Protein AF-A0A9Q3UYB4-F1 (afdb_monomer_lite)

Sequence (159 aa):
MNNAILTSLKKWYIDCKIFKINLKQNIMPLLTTTTLAVLYPFLIELAKKGADKIVETSSEKFTSGSISWLKSLFFKDEEPKKALKELINEPENVEKQTAIKTLVENSIEDNPEYENYLNELLDKLPKIENNISNSKNVITGNVNTGGGNFINGDGNQMS

Foldseek 3Di:
DDPVVVVVVVVVVVVVVVVVVVVLVPPDPQCDPLLLVLVLVVLLVCQVVFLVVVCVVQPDRQDPVLSVLSCVQAHDPSHGDPLSVVCNVPVPDPVSSVVSSVSLSVVCVVPVVVVVSSVSCSVSRPDPPVPPDPDPWDDPDDDDPVPDWDATPPRDTDD

pLDDT: mean 73.81, std 14.28, range [39.94, 92.56]

Organism: NCBI:txid2893752

Radius of gyration: 23.2 Å; chains: 1; bounding box: 47×49×78 Å

Secondary structure (DSSP, 8-state):
--HHHHHHHHHHHHHHHHHHHHHHHHHS----HHHHHHHHHHHHHHHHH-HHHHHHH-SS---HHHHHHHHHHHEETTEEPHHHHHHHH-TT-HHHHHHHHHHHHHHHHH-THHHHHHHHHHHHS--------S-S----S----TTSPPEETTTEE--

Structure (mmCIF, N/CA/C/O backbone):
data_AF-A0A9Q3UYB4-F1
#
_entry.id   AF-A0A9Q3UYB4-F1
#
loop_
_atom_site.group_PDB
_atom_site.id
_atom_site.type_symbol
_atom_site.label_atom_id
_atom_site.label_alt_id
_atom_site.label_comp_id
_atom_site.label_asym_id
_atom_site.label_entity_id
_atom_site.label_seq_id
_atom_site.pdbx_PDB_ins_code
_atom_site.Cartn_x
_atom_site.Cartn_y
_atom_site.Cartn_z
_atom_site.occupancy
_atom_site.B_iso_or_equiv
_atom_site.auth_seq_id
_atom_site.auth_comp_id
_atom_site.auth_asym_id
_atom_site.auth_atom_id
_atom_site.pdbx_PDB_model_num
ATOM 1 N N . MET A 1 1 ? -4.354 13.103 44.137 1.00 56.44 1 MET A N 1
ATOM 2 C CA . MET A 1 1 ? -4.834 12.131 43.124 1.00 56.44 1 MET A CA 1
ATOM 3 C C . MET A 1 1 ? -4.211 10.777 43.426 1.00 56.44 1 MET A C 1
ATOM 5 O O . MET A 1 1 ? -2.999 10.705 43.565 1.00 56.44 1 MET A O 1
ATOM 9 N N . ASN A 1 2 ? -5.031 9.741 43.621 1.00 65.19 2 ASN A N 1
ATOM 10 C CA . ASN A 1 2 ? -4.592 8.427 44.103 1.00 65.19 2 ASN A CA 1
ATOM 11 C C . ASN A 1 2 ? -3.789 7.661 43.039 1.00 65.19 2 ASN A C 1
ATOM 13 O O . ASN A 1 2 ? -4.317 7.360 41.969 1.00 65.19 2 ASN A O 1
ATOM 17 N N . ASN A 1 3 ? -2.549 7.284 43.368 1.00 77.62 3 ASN A N 1
ATOM 18 C CA . ASN A 1 3 ? -1.655 6.490 42.511 1.00 77.62 3 ASN A CA 1
ATOM 19 C C . ASN A 1 3 ? -2.317 5.196 41.996 1.00 77.62 3 ASN A C 1
ATOM 21 O O . ASN A 1 3 ? -2.092 4.793 40.860 1.00 77.62 3 ASN A O 1
ATOM 25 N N . ALA A 1 4 ? -3.204 4.588 42.791 1.00 79.25 4 ALA A N 1
ATOM 26 C CA . ALA A 1 4 ? -3.941 3.378 42.424 1.00 79.25 4 ALA A CA 1
ATOM 27 C C . ALA A 1 4 ? -4.860 3.552 41.195 1.00 79.25 4 ALA A C 1
ATOM 29 O O . ALA A 1 4 ? -4.980 2.639 40.375 1.00 79.25 4 ALA A O 1
ATOM 30 N N . ILE A 1 5 ? -5.473 4.730 41.029 1.00 78.25 5 ILE A N 1
ATOM 31 C CA . ILE A 1 5 ? -6.355 5.025 39.888 1.00 78.25 5 ILE A CA 1
ATOM 32 C C . ILE A 1 5 ? -5.521 5.161 38.609 1.00 78.25 5 ILE A C 1
ATOM 34 O O . ILE A 1 5 ? -5.880 4.613 37.568 1.00 78.25 5 ILE A O 1
ATOM 38 N N . LEU A 1 6 ? -4.365 5.826 38.698 1.00 77.88 6 LEU A N 1
ATOM 39 C CA . LEU A 1 6 ? -3.466 6.023 37.561 1.00 77.88 6 LEU A CA 1
ATOM 40 C C . LEU A 1 6 ? -2.889 4.690 37.053 1.00 77.88 6 LEU A C 1
ATOM 42 O O . LEU A 1 6 ? -2.812 4.466 35.846 1.00 77.88 6 LEU A O 1
ATOM 46 N N . THR A 1 7 ? -2.521 3.789 37.966 1.00 82.44 7 THR A N 1
ATOM 47 C CA . THR A 1 7 ? -2.019 2.450 37.623 1.00 82.44 7 THR A CA 1
ATOM 48 C C . THR A 1 7 ? -3.099 1.594 36.962 1.00 82.44 7 THR A C 1
ATOM 50 O O . THR A 1 7 ? -2.827 0.921 35.968 1.00 82.44 7 THR A O 1
ATOM 53 N N . SER A 1 8 ? -4.337 1.672 37.457 1.00 82.94 8 SER A N 1
ATOM 54 C CA . SER A 1 8 ? -5.474 0.926 36.904 1.00 82.94 8 SER A CA 1
ATOM 55 C C . SER A 1 8 ? -5.836 1.394 35.489 1.00 82.94 8 SER A C 1
ATOM 57 O O . SER A 1 8 ? -6.048 0.568 34.606 1.00 82.94 8 SER A O 1
ATOM 59 N N . LEU A 1 9 ? -5.813 2.708 35.235 1.00 81.69 9 LEU A N 1
ATOM 60 C CA . LEU A 1 9 ? -6.047 3.276 33.901 1.00 81.69 9 LEU A CA 1
ATOM 61 C C . LEU A 1 9 ? -4.953 2.890 32.896 1.00 81.69 9 LEU A C 1
ATOM 63 O O . LEU A 1 9 ? -5.259 2.551 31.755 1.00 81.69 9 LEU A O 1
ATOM 67 N N . LYS A 1 10 ? -3.679 2.897 33.315 1.00 83.44 10 LYS A N 1
ATOM 68 C CA . LYS A 1 10 ? -2.567 2.445 32.462 1.00 83.44 10 LYS A CA 1
ATOM 69 C C . LYS A 1 10 ? -2.701 0.971 32.093 1.00 83.44 10 LYS A C 1
ATOM 71 O O . LYS A 1 10 ? -2.471 0.618 30.940 1.00 83.44 10 LYS A O 1
ATOM 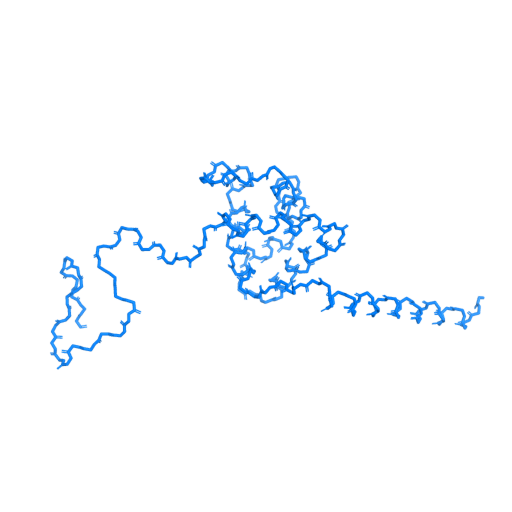76 N N . LYS A 1 11 ? -3.093 0.127 33.052 1.00 86.44 11 LYS A N 1
ATOM 77 C CA . LYS A 1 11 ? -3.324 -1.298 32.807 1.00 86.44 11 LYS A CA 1
ATOM 78 C C . LYS A 1 11 ? -4.485 -1.522 31.840 1.00 86.44 11 LYS A C 1
ATOM 80 O O . LYS A 1 11 ? -4.293 -2.189 30.833 1.00 86.44 11 LYS A O 1
ATOM 85 N N . TRP A 1 12 ? -5.622 -0.867 32.069 1.00 86.00 12 TRP A N 1
ATOM 86 C CA . TRP A 1 12 ? -6.773 -0.938 31.168 1.00 86.00 12 TRP A CA 1
ATOM 87 C C . TRP A 1 12 ? -6.427 -0.504 29.735 1.00 86.00 12 TRP A C 1
ATOM 89 O O . TRP A 1 12 ? -6.775 -1.190 28.779 1.00 86.00 12 TRP A O 1
ATOM 99 N N . TYR A 1 13 ? -5.664 0.581 29.571 1.00 80.06 13 TYR A N 1
ATOM 100 C CA . TYR A 1 13 ? -5.204 1.033 28.255 1.00 80.06 13 TYR A CA 1
ATOM 101 C C . TYR A 1 13 ? -4.321 -0.005 27.543 1.00 80.06 13 TYR A C 1
ATOM 103 O O . TYR A 1 13 ? -4.481 -0.238 26.344 1.00 80.06 13 TYR A O 1
ATOM 111 N N . ILE A 1 14 ? -3.400 -0.644 28.272 1.00 81.69 14 ILE A N 1
ATOM 112 C CA . ILE A 1 14 ? -2.537 -1.700 27.726 1.00 81.69 14 ILE A CA 1
ATOM 113 C C . ILE A 1 14 ? -3.370 -2.929 27.347 1.00 81.69 14 ILE A C 1
ATOM 115 O O . ILE A 1 14 ? -3.217 -3.433 26.237 1.00 81.69 14 ILE A O 1
ATOM 119 N N . ASP A 1 15 ? -4.284 -3.361 28.213 1.00 79.62 15 ASP A N 1
ATOM 120 C CA . ASP A 1 15 ? -5.134 -4.531 27.983 1.00 79.62 15 ASP A CA 1
ATOM 121 C C . ASP A 1 15 ? -6.059 -4.314 26.772 1.00 79.62 15 ASP A C 1
ATOM 123 O O . ASP A 1 15 ? -6.164 -5.186 25.910 1.00 79.62 15 ASP A O 1
ATOM 127 N N . CYS A 1 16 ? -6.639 -3.118 26.616 1.00 71.94 16 CYS A N 1
ATOM 128 C CA . CYS A 1 16 ? -7.395 -2.751 25.415 1.00 71.94 16 CYS A CA 1
ATOM 129 C C . CYS A 1 16 ? -6.528 -2.760 24.149 1.00 71.94 16 CYS A C 1
ATOM 131 O O . CYS A 1 16 ? -6.992 -3.172 23.084 1.00 71.94 16 CYS A O 1
ATOM 133 N N . LYS A 1 17 ? -5.266 -2.323 24.242 1.00 72.88 17 LYS A N 1
ATOM 134 C CA . LYS A 1 17 ? -4.333 -2.332 23.108 1.00 72.88 17 LYS A CA 1
ATOM 135 C C . LYS A 1 17 ? -3.956 -3.762 22.709 1.00 72.88 17 LYS A C 1
ATOM 137 O O . LYS A 1 17 ? -3.944 -4.067 21.521 1.00 72.88 17 LYS A O 1
ATOM 142 N N . ILE A 1 18 ? -3.716 -4.642 23.683 1.00 69.69 18 ILE A N 1
ATOM 143 C CA . ILE A 1 18 ? -3.433 -6.070 23.465 1.00 69.69 18 ILE A CA 1
ATOM 144 C C . ILE A 1 18 ? -4.658 -6.785 22.889 1.00 69.69 18 ILE A C 1
ATOM 146 O O . ILE A 1 18 ? -4.526 -7.543 21.933 1.00 69.69 18 ILE A O 1
ATOM 150 N N . PHE A 1 19 ? -5.854 -6.510 23.412 1.00 68.94 19 PHE A N 1
ATOM 151 C CA . PHE A 1 19 ? -7.093 -7.087 22.897 1.00 68.94 19 PHE A CA 1
ATOM 152 C C . PHE A 1 19 ? -7.332 -6.694 21.435 1.00 68.94 19 PHE A C 1
ATOM 154 O O . PHE A 1 19 ? -7.605 -7.564 20.614 1.00 68.94 19 PHE A O 1
ATOM 161 N N . LYS A 1 20 ? -7.123 -5.417 21.077 1.00 59.69 20 LYS A N 1
ATOM 162 C CA . LYS A 1 20 ? -7.152 -4.976 19.673 1.00 59.69 20 LYS A CA 1
ATOM 163 C C . LYS A 1 20 ? -6.112 -5.702 18.814 1.00 59.69 20 LYS A C 1
ATOM 165 O O . LYS A 1 20 ? -6.447 -6.136 17.723 1.00 59.69 20 LYS A O 1
ATOM 170 N N . ILE A 1 21 ? -4.878 -5.881 19.293 1.00 59.44 21 ILE A N 1
ATOM 171 C CA . ILE A 1 21 ? -3.828 -6.617 18.560 1.00 59.44 21 ILE A CA 1
ATOM 172 C C . ILE A 1 21 ? -4.213 -8.084 18.320 1.00 59.44 21 ILE A C 1
ATOM 174 O O . ILE A 1 21 ? -4.050 -8.584 17.211 1.00 59.44 21 ILE A O 1
ATOM 178 N N . ASN A 1 22 ? -4.762 -8.767 19.323 1.00 56.00 22 ASN A N 1
ATOM 179 C CA . ASN A 1 22 ? -5.197 -10.158 19.180 1.00 56.00 22 ASN A CA 1
ATOM 180 C C . ASN A 1 22 ? -6.429 -10.295 18.274 1.00 56.00 22 ASN A C 1
ATOM 182 O O . ASN A 1 22 ? -6.562 -11.287 17.561 1.00 56.00 22 ASN A O 1
ATOM 186 N N . LEU A 1 23 ? -7.307 -9.288 18.261 1.00 56.09 23 LEU A N 1
ATOM 187 C CA . LEU A 1 23 ? -8.421 -9.213 17.319 1.00 56.09 23 LEU A CA 1
ATOM 188 C C . LEU A 1 23 ? -7.911 -9.011 15.876 1.00 56.09 23 LEU A C 1
ATOM 190 O O . LEU A 1 23 ? -8.363 -9.708 14.971 1.00 56.09 23 LEU A O 1
ATOM 194 N N . LYS A 1 24 ? -6.902 -8.143 15.675 1.00 53.06 24 LYS A N 1
ATOM 195 C CA . LYS A 1 24 ? -6.237 -7.907 14.375 1.00 53.06 24 LYS A CA 1
ATOM 196 C C . LYS A 1 24 ? -5.660 -9.188 13.756 1.00 53.06 24 LYS A C 1
ATOM 198 O O . LYS A 1 24 ? -5.702 -9.333 12.541 1.00 53.06 24 LYS A O 1
ATOM 203 N N . GLN A 1 25 ? -5.146 -10.119 14.565 1.00 51.03 25 GLN A N 1
ATOM 204 C CA . GLN A 1 25 ? -4.559 -11.377 14.073 1.00 51.03 25 GLN A CA 1
ATOM 205 C C . GLN A 1 25 ? -5.592 -12.432 13.640 1.00 51.03 25 GLN A C 1
ATOM 207 O O . GLN A 1 25 ? -5.218 -13.384 12.963 1.00 51.03 25 GLN A O 1
ATOM 212 N N . ASN A 1 26 ? -6.867 -12.286 14.021 1.00 47.16 26 ASN A N 1
ATOM 213 C CA . ASN A 1 26 ? -7.899 -13.311 13.812 1.00 47.16 26 ASN A CA 1
ATOM 214 C C . ASN A 1 26 ? -8.924 -12.985 12.712 1.00 47.16 26 ASN A C 1
ATOM 216 O O . ASN A 1 26 ? -9.686 -13.873 12.342 1.00 47.16 26 ASN A O 1
ATOM 220 N N . ILE A 1 27 ? -8.991 -11.742 12.217 1.00 49.06 27 ILE A N 1
ATOM 221 C CA . ILE A 1 27 ? -10.101 -11.296 11.347 1.00 49.06 27 ILE A CA 1
ATOM 222 C C . ILE A 1 27 ? -9.648 -10.919 9.928 1.00 49.06 27 ILE A C 1
ATOM 224 O O . ILE A 1 27 ? -10.435 -11.045 8.997 1.00 49.06 27 ILE A O 1
ATOM 228 N N . MET A 1 28 ? -8.389 -10.528 9.725 1.00 52.53 28 MET A N 1
ATOM 229 C CA . MET A 1 28 ? -7.872 -10.183 8.397 1.00 52.53 28 MET A CA 1
ATOM 230 C C . MET A 1 28 ? -6.903 -11.279 7.937 1.00 52.53 28 MET A C 1
ATOM 232 O O . MET A 1 28 ? -6.000 -11.621 8.711 1.00 52.53 28 MET A O 1
ATOM 236 N N . PRO A 1 29 ? -7.021 -11.838 6.716 1.00 56.00 29 PRO A N 1
ATOM 237 C CA . PRO A 1 29 ? -5.895 -12.553 6.139 1.00 56.00 29 PRO A CA 1
ATOM 238 C C . PRO A 1 29 ? -4.756 -11.538 6.065 1.00 56.00 29 PRO A C 1
ATOM 240 O O . PRO A 1 29 ? -4.840 -10.551 5.337 1.00 56.00 29 PRO A O 1
ATOM 243 N N . LEU A 1 30 ? -3.745 -11.727 6.916 1.00 57.69 30 LEU A N 1
ATOM 244 C CA . LEU A 1 30 ? -2.599 -10.833 7.021 1.00 57.69 30 LEU A CA 1
ATOM 245 C C . LEU A 1 30 ? -2.115 -10.532 5.605 1.00 57.69 30 LEU A C 1
ATOM 247 O O . LEU A 1 30 ? -1.895 -11.482 4.847 1.00 57.69 30 LEU A O 1
ATOM 251 N N . LEU A 1 31 ? -1.972 -9.251 5.247 1.00 65.81 31 LEU A N 1
ATOM 252 C CA . LEU A 1 31 ? -1.475 -8.878 3.927 1.00 65.81 31 LEU A CA 1
ATOM 253 C C . LEU A 1 31 ? -0.210 -9.677 3.648 1.00 65.81 31 LEU A C 1
ATOM 255 O O . LEU A 1 31 ? 0.807 -9.512 4.332 1.00 65.81 31 LEU A O 1
ATOM 259 N N . THR A 1 32 ? -0.318 -10.609 2.704 1.00 65.62 32 THR A N 1
ATOM 260 C CA . THR A 1 32 ? 0.756 -11.562 2.469 1.00 65.62 32 THR A CA 1
ATOM 261 C C . THR A 1 32 ? 1.935 -10.820 1.862 1.00 65.62 32 THR A C 1
ATOM 263 O O . THR A 1 32 ? 1.781 -9.805 1.174 1.00 65.62 32 THR A O 1
ATOM 266 N N . THR A 1 33 ? 3.137 -11.335 2.089 1.00 61.00 33 THR A N 1
ATOM 267 C CA . THR A 1 33 ? 4.351 -10.799 1.465 1.00 61.00 33 THR A CA 1
ATOM 268 C C . THR A 1 33 ? 4.220 -10.735 -0.061 1.00 61.00 33 THR A C 1
ATOM 270 O O . THR A 1 33 ? 4.701 -9.786 -0.674 1.00 61.00 33 THR A O 1
ATOM 273 N N . THR A 1 34 ? 3.489 -11.677 -0.668 1.00 61.66 34 THR A N 1
ATOM 274 C CA . THR A 1 34 ? 3.196 -11.707 -2.107 1.00 61.66 34 THR A CA 1
ATOM 275 C C . THR A 1 34 ? 2.266 -10.583 -2.557 1.00 61.66 34 THR A C 1
ATOM 277 O O . THR A 1 34 ? 2.500 -9.988 -3.604 1.00 61.66 34 THR A O 1
ATOM 280 N N . THR A 1 35 ? 1.257 -10.226 -1.758 1.00 71.94 35 THR A N 1
ATOM 281 C CA . THR A 1 35 ? 0.355 -9.103 -2.057 1.00 71.94 35 THR A CA 1
ATOM 282 C C . THR A 1 35 ? 1.100 -7.768 -2.072 1.00 71.94 35 THR A C 1
ATOM 284 O O . THR A 1 35 ? 0.913 -6.929 -2.952 1.00 71.94 35 THR A O 1
ATOM 287 N N . LEU A 1 36 ? 1.992 -7.584 -1.101 1.00 72.50 36 LEU A N 1
ATOM 288 C CA . LEU A 1 36 ? 2.779 -6.365 -0.955 1.00 72.50 36 LEU A CA 1
ATOM 289 C C . LEU A 1 36 ? 3.827 -6.211 -2.065 1.00 72.50 36 LEU A C 1
ATOM 291 O O . LEU A 1 36 ? 4.058 -5.098 -2.534 1.00 72.50 36 LEU A O 1
ATOM 295 N N . ALA A 1 37 ? 4.399 -7.320 -2.541 1.00 71.44 37 ALA A N 1
ATOM 296 C CA . ALA A 1 37 ? 5.366 -7.324 -3.637 1.00 71.44 37 ALA A CA 1
ATOM 297 C C . ALA A 1 37 ? 4.787 -6.806 -4.968 1.00 71.44 37 ALA A C 1
ATOM 299 O O . ALA A 1 37 ? 5.520 -6.211 -5.753 1.00 71.44 37 ALA A O 1
ATOM 300 N N . VAL A 1 38 ? 3.483 -6.986 -5.208 1.00 77.12 38 VAL A N 1
ATOM 301 C CA . VAL A 1 38 ? 2.785 -6.434 -6.387 1.00 77.12 38 VAL A CA 1
ATOM 302 C C . VAL A 1 38 ? 2.414 -4.964 -6.172 1.00 77.12 38 VAL A C 1
ATOM 304 O O . VAL A 1 38 ? 2.485 -4.153 -7.094 1.00 77.12 38 VAL A O 1
ATOM 307 N N . LEU A 1 39 ? 2.062 -4.596 -4.938 1.00 82.19 39 LEU A N 1
ATOM 308 C CA . LEU A 1 39 ? 1.627 -3.244 -4.599 1.00 82.19 39 LEU A CA 1
ATOM 309 C C . LEU A 1 39 ? 2.779 -2.222 -4.594 1.00 82.19 39 LEU A C 1
ATOM 311 O O . LEU A 1 39 ? 2.592 -1.092 -5.044 1.00 82.19 39 LEU A O 1
ATOM 315 N N . TYR A 1 40 ? 3.970 -2.575 -4.094 1.00 83.88 40 TYR A N 1
ATOM 316 C CA . TYR A 1 40 ? 5.068 -1.605 -3.958 1.00 83.88 40 TYR A CA 1
ATOM 317 C C . TYR A 1 40 ? 5.556 -1.004 -5.282 1.00 83.88 40 TYR A C 1
ATOM 319 O O . TYR A 1 40 ? 5.669 0.224 -5.338 1.00 83.88 40 TYR A O 1
ATOM 327 N N . PRO A 1 41 ? 5.810 -1.786 -6.352 1.00 81.75 41 PRO A N 1
ATOM 328 C CA . PRO A 1 41 ? 6.205 -1.229 -7.644 1.00 81.75 41 PRO A CA 1
ATOM 329 C C . PRO A 1 41 ? 5.188 -0.210 -8.160 1.00 81.75 41 PRO A C 1
ATOM 331 O O . PRO A 1 41 ? 5.575 0.871 -8.598 1.00 81.75 41 PRO A O 1
ATOM 334 N N . PHE A 1 42 ? 3.896 -0.505 -8.007 1.00 82.69 42 PHE A N 1
ATOM 335 C CA . PHE A 1 42 ? 2.820 0.400 -8.391 1.00 82.69 42 PHE A CA 1
ATOM 336 C C . PHE A 1 42 ? 2.809 1.694 -7.572 1.00 82.69 42 PHE A C 1
ATOM 338 O O . PHE A 1 42 ? 2.730 2.778 -8.144 1.00 82.69 42 PHE A O 1
ATOM 345 N N . LEU A 1 43 ? 2.943 1.610 -6.244 1.00 85.00 43 LEU A N 1
ATOM 346 C CA . LEU A 1 43 ? 3.019 2.794 -5.380 1.00 85.00 43 LEU A CA 1
ATOM 347 C C . LEU A 1 43 ? 4.223 3.683 -5.726 1.00 85.00 43 LEU A C 1
ATOM 349 O O . LEU A 1 43 ? 4.110 4.911 -5.742 1.00 85.00 43 LEU A O 1
ATOM 353 N N . ILE A 1 44 ? 5.369 3.072 -6.028 1.00 83.19 44 ILE A N 1
ATOM 354 C CA . ILE A 1 44 ? 6.581 3.782 -6.448 1.00 83.19 44 ILE A CA 1
ATOM 355 C C . ILE A 1 44 ? 6.360 4.460 -7.800 1.00 83.19 44 ILE A C 1
ATOM 357 O O . ILE A 1 44 ? 6.739 5.618 -7.979 1.00 83.19 44 ILE A O 1
ATOM 361 N N . GLU A 1 45 ? 5.751 3.760 -8.755 1.00 80.25 45 GLU A N 1
ATOM 362 C CA . GLU A 1 45 ? 5.447 4.319 -10.067 1.00 80.25 45 GLU A CA 1
ATOM 363 C C . GLU A 1 45 ? 4.478 5.498 -9.941 1.00 80.25 45 GLU A C 1
ATOM 365 O O . GLU A 1 45 ? 4.741 6.565 -10.500 1.00 80.25 45 GLU A O 1
ATOM 370 N N . LEU A 1 46 ? 3.416 5.344 -9.143 1.00 79.62 46 LEU A N 1
ATOM 371 C CA . LEU A 1 46 ? 2.420 6.383 -8.870 1.00 79.62 46 LEU A CA 1
ATOM 372 C C . LEU A 1 46 ? 3.064 7.647 -8.322 1.00 79.62 46 LEU A C 1
ATOM 374 O O . LEU A 1 46 ? 2.748 8.751 -8.760 1.00 79.62 46 LEU A O 1
ATOM 378 N N . ALA A 1 47 ? 3.994 7.489 -7.386 1.00 80.69 47 ALA A N 1
ATOM 379 C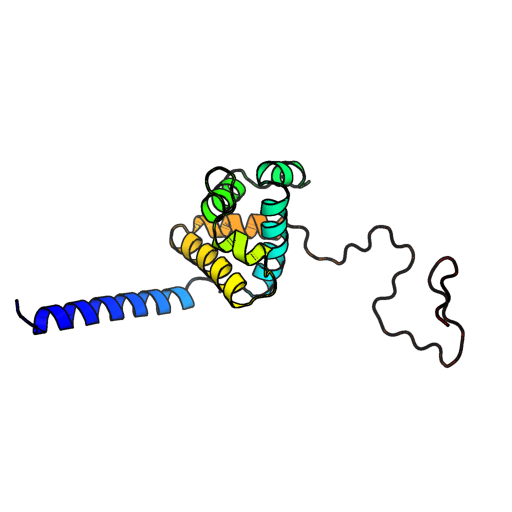 CA . ALA A 1 47 ? 4.711 8.614 -6.816 1.00 80.69 47 ALA A CA 1
ATOM 380 C C . ALA A 1 47 ? 5.639 9.303 -7.823 1.00 80.69 47 ALA A C 1
ATOM 382 O O . ALA A 1 47 ? 5.767 10.524 -7.800 1.00 80.69 47 ALA A O 1
ATOM 383 N N . LYS A 1 48 ? 6.288 8.532 -8.705 1.00 78.44 48 LYS A N 1
ATOM 384 C CA . LYS A 1 48 ? 7.222 9.054 -9.715 1.00 78.44 48 LYS A CA 1
ATOM 385 C C . LYS A 1 48 ? 6.510 9.755 -10.871 1.00 78.44 48 LYS A C 1
ATOM 387 O O . LYS A 1 48 ? 6.993 10.775 -11.352 1.00 78.44 48 LYS A O 1
ATOM 392 N N . LYS A 1 49 ? 5.396 9.196 -11.350 1.00 73.38 49 LYS A N 1
ATOM 393 C CA . LYS A 1 49 ? 4.648 9.720 -12.506 1.00 73.38 49 LYS A CA 1
ATOM 394 C C . LYS A 1 49 ? 3.576 10.740 -12.115 1.00 73.38 49 LYS A C 1
ATOM 396 O O . LYS A 1 49 ? 3.120 11.483 -12.982 1.00 73.38 49 LYS A O 1
ATOM 401 N N . GLY A 1 50 ? 3.209 10.796 -10.837 1.00 66.81 50 GLY A N 1
ATOM 402 C CA . GLY A 1 50 ? 2.051 11.536 -10.351 1.00 66.81 50 GLY A CA 1
ATOM 403 C C . GLY A 1 50 ? 0.789 10.681 -10.449 1.00 66.81 50 GLY A C 1
ATOM 404 O O . GLY A 1 50 ? 0.574 9.968 -11.434 1.00 66.81 50 GLY A O 1
ATOM 405 N N . ALA A 1 51 ? -0.046 10.754 -9.412 1.00 62.06 51 ALA A N 1
ATOM 406 C CA . ALA A 1 51 ? -1.203 9.879 -9.259 1.00 62.06 51 ALA A CA 1
ATOM 407 C C . ALA A 1 51 ? -2.217 10.006 -10.413 1.00 62.06 51 ALA A C 1
ATOM 409 O O . ALA A 1 51 ? -2.877 9.026 -10.739 1.00 62.06 51 ALA A O 1
ATOM 410 N N . ASP A 1 52 ? -2.313 11.167 -11.064 1.00 61.34 52 ASP A N 1
ATOM 411 C CA . ASP A 1 52 ? -3.255 11.384 -12.171 1.00 61.34 52 ASP A CA 1
ATOM 412 C C . ASP A 1 52 ? -2.814 10.711 -13.476 1.00 61.34 52 ASP A C 1
ATOM 414 O O . ASP A 1 52 ? -3.636 10.134 -14.182 1.00 61.34 52 ASP A O 1
ATOM 418 N N . LYS A 1 53 ? -1.506 10.668 -13.762 1.00 61.66 53 LYS A N 1
ATOM 419 C CA . LYS A 1 53 ? -0.998 10.086 -15.015 1.00 61.66 53 LYS A CA 1
ATOM 420 C C . LYS A 1 53 ? -1.111 8.566 -15.056 1.00 61.66 53 LYS A C 1
ATOM 422 O O . LYS A 1 53 ? -1.380 7.999 -16.108 1.00 61.66 53 LYS A O 1
ATOM 427 N N . ILE A 1 54 ? -0.905 7.875 -13.936 1.00 58.69 54 ILE A N 1
ATOM 428 C CA . ILE A 1 54 ? -0.972 6.401 -13.917 1.00 58.69 54 ILE A CA 1
ATOM 429 C C . ILE A 1 54 ? -2.406 5.900 -14.060 1.00 58.69 54 ILE A C 1
ATOM 431 O O . ILE A 1 54 ? -2.627 4.909 -14.749 1.00 58.69 54 ILE A O 1
ATOM 435 N N . VAL A 1 55 ? -3.371 6.612 -13.477 1.00 60.22 55 VAL A N 1
ATOM 436 C CA . VAL A 1 55 ? -4.802 6.300 -13.615 1.00 60.22 55 VAL A CA 1
ATOM 437 C C . VAL A 1 55 ? -5.253 6.416 -15.072 1.00 60.22 55 VAL A C 1
ATOM 439 O O . VAL A 1 55 ? -6.096 5.644 -15.520 1.00 60.22 55 VAL A O 1
ATOM 442 N N . GLU A 1 56 ? -4.665 7.344 -15.829 1.00 57.62 56 GLU A N 1
ATOM 443 C CA . GLU A 1 56 ? -4.915 7.489 -17.266 1.00 57.62 56 GLU A CA 1
ATOM 444 C C . GLU A 1 56 ? -4.199 6.432 -18.123 1.00 57.62 56 GLU A C 1
ATOM 446 O O . GLU A 1 56 ? -4.683 6.100 -19.204 1.00 57.62 56 GLU A O 1
ATOM 451 N N . THR A 1 57 ? -3.063 5.895 -17.660 1.00 53.16 57 THR A N 1
ATOM 452 C CA . THR A 1 57 ? -2.231 4.961 -18.445 1.00 53.16 57 THR A CA 1
ATOM 453 C C . THR A 1 57 ? -2.575 3.484 -18.202 1.00 53.16 57 THR A C 1
ATOM 455 O O . THR A 1 57 ? -2.220 2.634 -19.017 1.00 53.16 57 THR A O 1
ATOM 458 N N . SER A 1 58 ? -3.266 3.142 -17.110 1.00 57.03 58 SER A N 1
ATOM 459 C CA . SER A 1 58 ? -3.763 1.780 -16.880 1.00 57.03 58 SER A CA 1
ATOM 460 C C . SER A 1 58 ? -4.893 1.453 -17.864 1.00 57.03 58 SER A C 1
ATOM 462 O O . SER A 1 58 ? -5.950 2.083 -17.829 1.00 57.03 58 SER A O 1
ATOM 464 N N . SER A 1 59 ? -4.684 0.458 -18.733 1.00 46.66 59 SER A N 1
ATOM 465 C CA . SER A 1 59 ? -5.671 -0.014 -19.720 1.00 46.66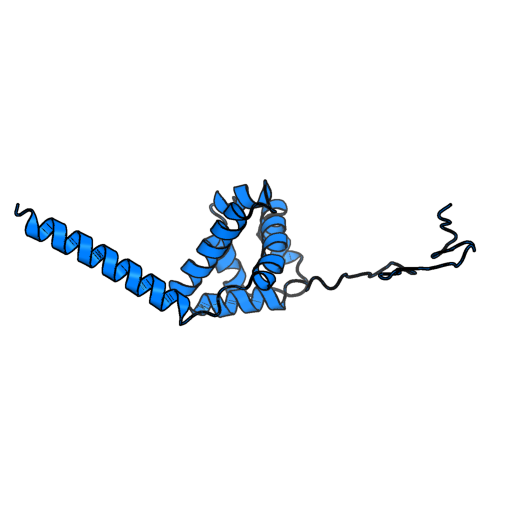 59 SER A CA 1
ATOM 466 C C . SER A 1 59 ? -6.977 -0.505 -19.082 1.00 46.66 59 SER A C 1
ATOM 468 O O . SER A 1 59 ? -8.031 -0.450 -19.716 1.00 46.66 59 SER A O 1
ATOM 470 N N . GLU A 1 60 ? -6.928 -0.914 -17.813 1.00 59.88 60 GLU A N 1
ATOM 471 C CA . GLU A 1 60 ? -8.083 -1.224 -16.977 1.00 59.88 60 GLU A CA 1
ATOM 472 C C . GLU A 1 60 ? -8.299 -0.093 -15.971 1.00 59.88 60 GLU A C 1
ATOM 474 O O . GLU A 1 60 ? -7.523 0.100 -15.037 1.00 59.88 60 GLU A O 1
ATOM 479 N N . LYS A 1 61 ? -9.361 0.693 -16.169 1.00 67.56 61 LYS A N 1
ATOM 480 C CA . LYS A 1 61 ? -9.688 1.812 -15.281 1.00 67.56 61 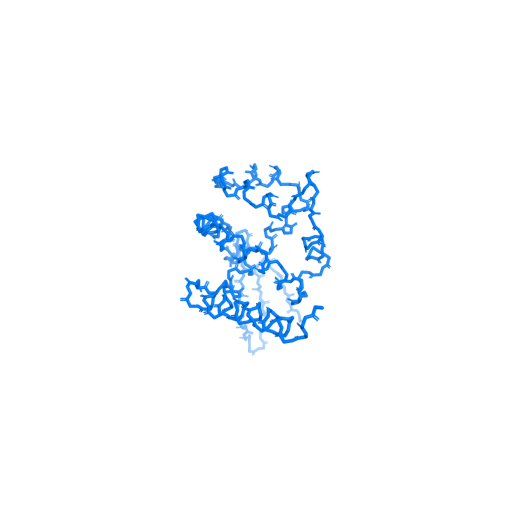LYS A CA 1
ATOM 481 C C . LYS A 1 61 ? -9.974 1.280 -13.874 1.00 67.56 61 LYS A C 1
ATOM 483 O O . LYS A 1 61 ? -10.961 0.569 -13.662 1.00 67.56 61 LYS A O 1
ATOM 488 N N . PHE A 1 62 ? -9.123 1.623 -12.913 1.00 78.00 62 PHE A N 1
ATOM 489 C CA . PHE A 1 62 ? -9.429 1.475 -11.491 1.00 78.00 62 PHE A CA 1
ATOM 490 C C . PHE A 1 62 ? -10.688 2.279 -11.141 1.00 78.00 62 PHE A C 1
ATOM 492 O O . PHE A 1 62 ? -10.963 3.317 -11.752 1.00 78.00 62 PHE A O 1
ATOM 499 N N . THR A 1 63 ? -11.467 1.822 -10.163 1.00 82.69 63 THR A N 1
ATOM 500 C CA . THR A 1 63 ? -12.607 2.597 -9.678 1.00 82.69 63 THR A CA 1
ATOM 501 C C . THR A 1 63 ? -12.123 3.894 -9.039 1.00 82.69 63 THR A C 1
ATOM 503 O O . THR A 1 63 ? -11.039 3.982 -8.452 1.00 82.69 63 THR A O 1
ATOM 506 N N . SER A 1 64 ? -12.963 4.926 -9.114 1.00 81.44 64 SER A N 1
ATOM 507 C CA . SER A 1 64 ? -12.701 6.194 -8.436 1.00 81.44 64 SER A CA 1
ATOM 508 C C . SER A 1 64 ? -12.523 6.005 -6.926 1.00 81.44 64 SER A C 1
ATOM 510 O O . SER A 1 64 ? -11.742 6.740 -6.325 1.00 81.44 64 SER A O 1
ATOM 512 N N . GLY A 1 65 ? -13.196 5.013 -6.326 1.00 85.75 65 GLY A N 1
ATOM 513 C CA . GLY A 1 65 ? -13.062 4.648 -4.912 1.00 85.75 65 GLY A CA 1
ATOM 514 C C . GLY A 1 65 ? -11.652 4.169 -4.580 1.00 85.75 65 GLY A C 1
ATOM 515 O O . GLY A 1 65 ? -10.987 4.774 -3.739 1.00 85.75 65 GLY A O 1
ATOM 516 N N . SER A 1 66 ? -11.149 3.183 -5.325 1.00 87.44 66 SER A N 1
ATOM 517 C CA . SER A 1 66 ? -9.801 2.628 -5.154 1.00 87.44 66 SER A CA 1
ATOM 518 C C . SER A 1 66 ? -8.699 3.679 -5.298 1.00 87.44 66 SER A C 1
ATOM 520 O O . SER A 1 66 ? -7.793 3.761 -4.465 1.00 87.44 66 SER A O 1
ATOM 522 N N . ILE A 1 67 ? -8.809 4.558 -6.299 1.00 83.75 67 ILE A N 1
ATOM 523 C CA . ILE A 1 67 ? -7.851 5.654 -6.499 1.00 83.75 67 ILE A CA 1
ATOM 524 C C . ILE A 1 67 ? -7.944 6.706 -5.395 1.00 83.75 67 ILE A C 1
ATOM 526 O O . ILE A 1 67 ? -6.915 7.167 -4.900 1.00 83.75 67 ILE A O 1
ATOM 530 N N . SER A 1 68 ? -9.155 7.088 -4.991 1.00 87.31 68 SER A N 1
ATOM 531 C CA . SER A 1 68 ? -9.355 8.085 -3.933 1.00 87.31 68 SER A CA 1
ATOM 532 C C . SER A 1 68 ? -8.827 7.582 -2.596 1.00 87.31 68 SER A C 1
ATOM 534 O O . SER A 1 68 ? -8.132 8.317 -1.895 1.00 87.31 68 SER A O 1
ATOM 536 N N . TRP A 1 69 ? -9.086 6.316 -2.273 1.00 91.19 69 TRP A N 1
ATOM 537 C CA . TRP A 1 69 ? -8.551 5.663 -1.087 1.00 91.19 69 TRP A CA 1
ATOM 538 C C . TRP A 1 69 ? -7.019 5.662 -1.094 1.00 91.19 69 TRP A C 1
ATOM 540 O O . TRP A 1 69 ? -6.400 6.161 -0.151 1.00 91.19 69 TRP A O 1
ATOM 550 N N . LEU A 1 70 ? -6.391 5.222 -2.185 1.00 88.44 70 LEU A N 1
ATOM 551 C CA . LEU A 1 70 ? -4.934 5.171 -2.292 1.00 88.44 70 LEU A CA 1
ATOM 552 C C . LEU A 1 70 ? -4.287 6.567 -2.229 1.00 88.44 70 LEU A C 1
ATOM 554 O O . LEU A 1 70 ? -3.293 6.762 -1.521 1.00 88.44 70 LEU A O 1
ATOM 558 N N . LYS A 1 71 ? -4.885 7.565 -2.895 1.00 86.88 71 LYS A N 1
ATOM 559 C CA . LYS A 1 71 ? -4.488 8.976 -2.765 1.00 86.88 71 LYS A CA 1
ATOM 560 C C . LYS A 1 71 ? -4.604 9.446 -1.315 1.00 86.88 71 LYS A C 1
ATOM 562 O O . LYS A 1 71 ? -3.651 10.011 -0.789 1.00 86.88 71 LYS A O 1
ATOM 567 N N . SER A 1 72 ? -5.717 9.159 -0.639 1.00 89.81 72 SER A N 1
ATOM 568 C CA . SER A 1 72 ? -5.926 9.554 0.760 1.00 89.81 72 SER A CA 1
ATOM 569 C C . SER A 1 72 ? -4.899 8.933 1.711 1.00 89.81 72 SER A C 1
ATOM 571 O O . SER A 1 72 ? -4.477 9.573 2.677 1.00 89.81 72 SER A O 1
ATOM 573 N N . LEU A 1 73 ? -4.445 7.712 1.415 1.00 91.00 73 LEU A N 1
ATOM 574 C CA . LEU A 1 73 ? -3.453 6.983 2.193 1.00 91.00 73 LEU A CA 1
ATOM 575 C C . LEU A 1 73 ? -2.055 7.565 2.024 1.00 91.00 73 LEU A C 1
ATOM 577 O O . LEU A 1 73 ? -1.393 7.857 3.024 1.00 91.00 73 LEU A O 1
ATOM 581 N N . PHE A 1 74 ? -1.622 7.777 0.783 1.00 91.25 74 PHE A N 1
ATOM 582 C CA . PHE A 1 74 ? -0.210 8.001 0.476 1.00 91.25 74 PHE A CA 1
ATOM 583 C C . PHE A 1 74 ? 0.129 9.371 -0.092 1.00 91.25 74 PHE A C 1
ATOM 585 O O . PHE A 1 74 ? 1.313 9.675 -0.207 1.00 91.25 74 PHE A O 1
ATOM 592 N N . PHE A 1 75 ? -0.858 10.212 -0.384 1.00 89.12 75 PHE A N 1
ATOM 593 C CA . PHE A 1 75 ? -0.647 11.540 -0.946 1.00 89.12 75 PHE A CA 1
ATOM 594 C C . PHE A 1 75 ? -1.299 12.621 -0.082 1.00 89.12 75 PHE A C 1
ATOM 596 O O . PHE A 1 75 ? -2.259 12.382 0.655 1.00 89.12 75 PHE A O 1
ATOM 603 N N . LYS A 1 76 ? -0.733 13.823 -0.136 1.00 87.31 76 LYS A N 1
ATOM 604 C CA . LYS A 1 76 ? -1.308 15.048 0.412 1.00 87.31 76 LYS A CA 1
ATOM 605 C C . LYS A 1 76 ? -0.893 16.193 -0.503 1.00 87.31 76 LYS A C 1
ATOM 607 O O . LYS A 1 76 ? 0.295 16.331 -0.759 1.00 87.31 76 LYS A O 1
ATOM 612 N N . ASP A 1 77 ? -1.857 16.981 -0.973 1.00 83.94 77 ASP A N 1
ATOM 613 C CA . ASP A 1 77 ? -1.602 18.113 -1.875 1.00 83.94 77 ASP A CA 1
ATOM 614 C C . ASP A 1 77 ? -0.779 17.686 -3.111 1.00 83.94 77 ASP A C 1
ATOM 616 O O . ASP A 1 77 ? 0.210 18.315 -3.461 1.00 83.94 77 ASP A O 1
ATOM 620 N N . GLU A 1 78 ? -1.145 16.542 -3.708 1.00 77.06 78 GLU A N 1
ATOM 621 C CA . GLU A 1 78 ? -0.447 15.879 -4.833 1.00 77.06 78 GLU A CA 1
ATOM 622 C C . GLU A 1 78 ? 0.976 15.373 -4.535 1.00 77.06 78 GLU A C 1
ATOM 624 O O . GLU A 1 78 ? 1.564 14.654 -5.344 1.00 77.06 78 GLU A O 1
ATOM 629 N N . GLU A 1 79 ? 1.505 15.622 -3.337 1.00 83.88 79 GLU A N 1
ATOM 630 C CA . GLU A 1 79 ? 2.801 15.110 -2.918 1.00 83.88 79 GLU A CA 1
ATOM 631 C C . GLU A 1 79 ? 2.713 13.767 -2.179 1.00 83.88 79 GLU A C 1
ATOM 633 O O . GLU A 1 79 ? 1.846 13.573 -1.318 1.00 83.88 79 GLU A O 1
ATOM 638 N N . PRO A 1 80 ? 3.672 12.850 -2.405 1.00 88.50 80 PRO A N 1
ATOM 639 C CA . PRO A 1 80 ? 3.801 11.643 -1.602 1.00 88.50 80 PRO A CA 1
ATOM 640 C C . PRO A 1 80 ? 4.046 11.965 -0.118 1.00 88.50 80 PRO A C 1
ATOM 642 O O . PRO A 1 80 ? 4.909 12.771 0.245 1.00 88.50 80 PRO A O 1
ATOM 645 N N . LYS A 1 81 ? 3.333 11.284 0.779 1.00 92.56 81 LYS A N 1
ATOM 646 C CA . LYS A 1 81 ? 3.577 11.340 2.225 1.00 92.56 81 LYS A CA 1
ATOM 647 C C . LYS A 1 81 ? 4.925 10.712 2.571 1.00 92.56 81 LYS A C 1
ATOM 649 O O . LYS A 1 81 ? 5.471 9.903 1.824 1.00 92.56 81 LYS A O 1
ATOM 654 N N . LYS A 1 82 ? 5.430 11.029 3.768 1.00 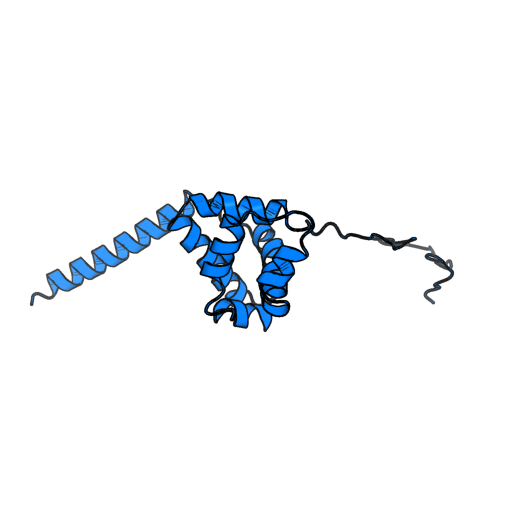92.19 82 LYS A N 1
ATOM 655 C CA . LYS A 1 82 ? 6.739 10.580 4.271 1.00 92.19 82 LYS A CA 1
ATOM 656 C C . LYS A 1 82 ? 6.988 9.077 4.084 1.00 92.19 82 LYS A C 1
ATOM 658 O O . LYS A 1 82 ? 8.020 8.719 3.538 1.00 92.19 82 LYS A O 1
ATOM 663 N N . ALA A 1 83 ? 6.047 8.218 4.478 1.00 89.69 83 ALA A N 1
ATOM 664 C CA . ALA A 1 83 ? 6.215 6.766 4.360 1.00 89.69 83 ALA A CA 1
ATOM 665 C C . ALA A 1 83 ? 6.430 6.313 2.904 1.00 89.69 83 ALA A C 1
ATOM 667 O O . ALA A 1 83 ? 7.292 5.481 2.640 1.00 89.69 83 ALA A O 1
ATOM 668 N N . LEU A 1 84 ? 5.700 6.909 1.953 1.00 91.00 84 LEU A N 1
ATOM 669 C CA . LEU A 1 84 ? 5.866 6.617 0.531 1.00 91.00 84 LEU A CA 1
ATOM 670 C C . LEU A 1 84 ? 7.184 7.197 -0.010 1.00 91.00 84 LEU A C 1
ATOM 672 O O . LEU A 1 84 ? 7.885 6.506 -0.739 1.00 91.00 84 LEU A O 1
ATOM 676 N N . LYS A 1 85 ? 7.577 8.414 0.401 1.00 91.62 85 LYS A N 1
ATOM 677 C CA . LYS A 1 85 ? 8.894 8.999 0.065 1.00 91.62 85 LYS A CA 1
ATOM 678 C C . LYS A 1 85 ? 10.046 8.091 0.514 1.00 91.62 85 LYS A C 1
ATOM 680 O O . LYS A 1 85 ? 10.979 7.859 -0.245 1.00 91.62 85 LYS A O 1
ATOM 685 N N . GLU A 1 86 ? 9.962 7.548 1.726 1.00 91.88 86 GLU A N 1
ATOM 686 C CA . GLU A 1 86 ? 10.971 6.628 2.256 1.00 91.88 86 GLU A CA 1
ATOM 687 C C . GLU A 1 86 ? 11.002 5.292 1.502 1.00 91.88 86 GLU A C 1
ATOM 689 O O . GLU A 1 86 ? 12.089 4.815 1.187 1.00 91.88 86 GLU A O 1
ATOM 694 N N . LEU A 1 87 ? 9.841 4.728 1.143 1.00 89.44 87 LEU A N 1
ATOM 695 C CA . LEU A 1 87 ? 9.771 3.520 0.311 1.00 89.44 87 LEU A CA 1
ATOM 696 C C . LEU A 1 87 ? 10.406 3.737 -1.071 1.00 89.44 87 LEU A C 1
ATOM 698 O O . LEU A 1 87 ? 11.085 2.857 -1.578 1.00 89.44 87 LEU A O 1
ATOM 702 N N . ILE A 1 88 ? 10.202 4.898 -1.698 1.00 87.88 88 ILE A N 1
ATOM 703 C CA . ILE A 1 88 ? 10.778 5.192 -3.022 1.00 87.88 88 ILE A CA 1
ATOM 704 C C . ILE A 1 88 ? 12.307 5.217 -2.974 1.00 87.88 88 ILE A C 1
ATOM 706 O O . ILE A 1 88 ? 12.950 4.762 -3.919 1.00 87.88 88 ILE A O 1
ATOM 710 N N . ASN A 1 89 ? 12.871 5.765 -1.897 1.00 88.88 89 ASN A N 1
ATOM 711 C CA . ASN A 1 89 ? 14.316 5.874 -1.725 1.00 88.88 89 ASN A CA 1
ATOM 712 C C . ASN A 1 89 ? 14.949 4.518 -1.394 1.00 88.88 89 ASN A C 1
ATOM 714 O O . ASN A 1 89 ? 16.032 4.213 -1.886 1.00 88.88 89 ASN A O 1
ATOM 718 N N . GLU A 1 90 ? 14.269 3.708 -0.580 1.00 88.75 90 GLU A N 1
ATOM 719 C CA . GLU A 1 90 ? 14.757 2.412 -0.108 1.00 88.75 90 GLU A CA 1
ATOM 720 C C . GLU A 1 90 ? 13.675 1.321 -0.259 1.00 88.75 90 GLU A C 1
ATOM 722 O O . GLU A 1 90 ? 13.111 0.851 0.734 1.00 88.75 90 GLU A O 1
ATOM 727 N N . PRO A 1 91 ? 13.361 0.891 -1.495 1.00 83.25 91 PRO A N 1
ATOM 728 C CA . PRO A 1 91 ? 12.223 0.006 -1.765 1.00 83.25 91 PRO A CA 1
ATOM 729 C C . PRO A 1 91 ? 12.398 -1.410 -1.213 1.00 83.25 91 PRO A C 1
ATOM 731 O O . PRO A 1 91 ? 11.408 -2.084 -0.943 1.00 83.25 91 PRO A O 1
ATOM 734 N N . GLU A 1 92 ? 13.638 -1.857 -1.015 1.00 83.62 92 GLU A N 1
ATOM 735 C CA . GLU A 1 92 ? 13.975 -3.174 -0.457 1.00 83.62 92 GLU A CA 1
ATOM 736 C C . GLU A 1 92 ? 14.095 -3.160 1.076 1.00 83.62 92 GLU A C 1
ATOM 738 O O . GLU A 1 92 ? 14.256 -4.207 1.703 1.00 83.62 92 GLU A O 1
ATOM 743 N N . ASN A 1 93 ? 13.999 -1.985 1.709 1.00 87.75 93 ASN A N 1
ATOM 744 C CA . ASN A 1 93 ? 14.123 -1.873 3.155 1.00 87.75 93 ASN A CA 1
ATOM 745 C C . ASN A 1 93 ? 12.857 -2.406 3.850 1.00 87.75 93 ASN A C 1
ATOM 747 O O . ASN A 1 93 ? 11.760 -1.855 3.725 1.00 87.75 93 ASN A O 1
ATOM 751 N N . VAL A 1 94 ? 13.036 -3.475 4.630 1.00 85.69 94 VAL A N 1
ATOM 752 C CA . VAL A 1 94 ? 11.962 -4.196 5.333 1.00 85.69 94 VAL A CA 1
ATOM 753 C C . VAL A 1 94 ? 11.170 -3.288 6.275 1.00 85.69 94 VAL A C 1
ATOM 755 O O . VAL A 1 94 ? 9.950 -3.425 6.379 1.00 85.69 94 VAL A O 1
ATOM 758 N N . GLU A 1 95 ? 11.816 -2.334 6.945 1.00 87.25 95 GLU A N 1
ATOM 759 C CA . GLU A 1 95 ? 11.128 -1.406 7.847 1.00 87.25 95 GLU A CA 1
ATOM 760 C C . GLU A 1 95 ? 10.215 -0.456 7.068 1.00 87.25 95 GLU A C 1
ATOM 762 O O . GLU A 1 95 ? 9.083 -0.197 7.484 1.00 87.25 95 GLU A O 1
ATOM 767 N N . LYS A 1 96 ? 10.672 0.023 5.903 1.00 88.44 96 LYS A N 1
ATOM 768 C CA . LYS A 1 96 ? 9.882 0.914 5.039 1.00 88.44 96 LYS A CA 1
ATOM 769 C C . LYS A 1 96 ? 8.689 0.184 4.439 1.00 88.44 96 LYS A C 1
ATOM 771 O O . LYS A 1 96 ? 7.570 0.692 4.487 1.00 88.44 96 LYS A O 1
ATOM 776 N N . GLN A 1 97 ? 8.901 -1.043 3.975 1.00 86.75 97 GLN A N 1
ATOM 777 C CA . GLN A 1 97 ? 7.827 -1.935 3.540 1.00 86.75 97 GLN A CA 1
ATOM 778 C C . GLN A 1 97 ? 6.813 -2.190 4.669 1.00 86.75 97 GLN A C 1
ATOM 780 O O . GLN A 1 97 ? 5.605 -2.050 4.477 1.00 86.75 97 GLN A O 1
ATOM 785 N N . THR A 1 98 ? 7.288 -2.468 5.886 1.00 86.31 98 THR A N 1
ATOM 786 C CA . THR A 1 98 ? 6.425 -2.697 7.058 1.00 86.31 98 THR A CA 1
ATOM 787 C C . THR A 1 98 ? 5.595 -1.462 7.417 1.00 86.31 98 THR A C 1
ATOM 789 O O . THR A 1 98 ? 4.425 -1.593 7.786 1.00 86.31 98 THR A O 1
ATOM 792 N N . ALA A 1 99 ? 6.149 -0.256 7.270 1.00 88.38 99 ALA A N 1
ATOM 793 C CA . ALA A 1 99 ? 5.408 0.983 7.492 1.00 88.38 99 ALA A CA 1
ATOM 794 C C . ALA A 1 99 ? 4.243 1.140 6.499 1.00 88.38 99 ALA A C 1
ATOM 796 O O . ALA A 1 99 ? 3.133 1.485 6.904 1.00 88.38 99 ALA A O 1
ATOM 797 N N . ILE A 1 100 ? 4.468 0.833 5.218 1.00 89.75 100 ILE A N 1
ATOM 798 C CA . ILE A 1 100 ? 3.424 0.862 4.184 1.00 89.75 100 ILE A CA 1
ATOM 799 C C . ILE A 1 100 ? 2.360 -0.196 4.461 1.00 89.75 100 ILE A C 1
ATOM 801 O O . ILE A 1 100 ? 1.175 0.133 4.486 1.00 89.75 100 ILE A O 1
ATOM 805 N N . LYS A 1 101 ? 2.775 -1.434 4.753 1.00 88.38 101 LYS A N 1
ATOM 806 C CA . LYS A 1 101 ? 1.878 -2.522 5.163 1.00 88.38 101 LYS A CA 1
ATOM 807 C C . LYS A 1 101 ? 0.967 -2.087 6.311 1.00 88.38 101 LYS A C 1
ATOM 809 O O . LYS A 1 101 ? -0.248 -2.201 6.210 1.00 88.38 101 LYS A O 1
ATOM 814 N N . THR A 1 102 ? 1.550 -1.513 7.361 1.00 87.62 102 THR A N 1
ATOM 815 C CA . THR A 1 102 ? 0.812 -1.057 8.547 1.00 87.62 102 THR A CA 1
ATOM 816 C C . THR A 1 102 ? -0.215 0.026 8.207 1.00 87.62 102 THR A C 1
ATOM 818 O O . THR A 1 102 ? -1.307 0.031 8.770 1.00 87.62 102 THR A O 1
ATOM 821 N N . LEU A 1 103 ? 0.104 0.948 7.291 1.00 90.56 103 LEU A N 1
ATOM 822 C CA . LEU A 1 103 ? -0.840 1.981 6.850 1.00 90.56 103 LEU A CA 1
ATOM 823 C C . LEU A 1 103 ? -2.044 1.380 6.121 1.00 90.56 103 LEU A C 1
ATOM 825 O O . LEU A 1 103 ? -3.176 1.766 6.408 1.00 90.56 103 LEU A O 1
ATOM 829 N N . VAL A 1 104 ? -1.804 0.430 5.215 1.00 90.31 104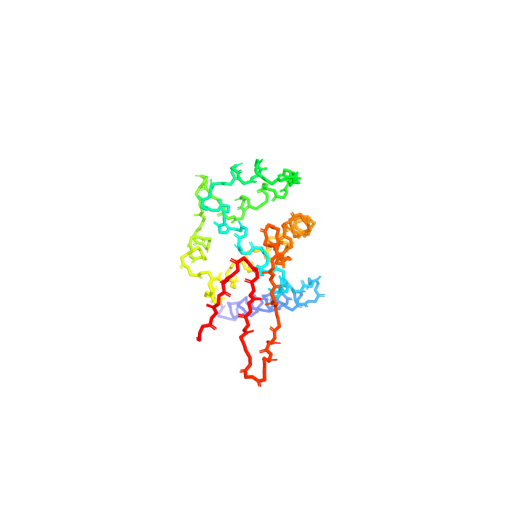 VAL A N 1
ATOM 830 C CA . VAL A 1 104 ? -2.880 -0.257 4.490 1.00 90.31 104 VAL A CA 1
ATOM 831 C C . VAL A 1 104 ? -3.757 -1.043 5.464 1.00 90.31 104 VAL A C 1
ATOM 833 O O . VAL A 1 104 ? -4.969 -0.839 5.474 1.00 90.31 104 VAL A O 1
ATOM 836 N N . GLU A 1 105 ? -3.154 -1.857 6.337 1.00 87.12 105 GLU A N 1
ATOM 837 C CA . GLU A 1 105 ? -3.878 -2.668 7.329 1.00 87.12 105 GLU A CA 1
ATOM 838 C C . GLU A 1 105 ? -4.734 -1.811 8.264 1.00 87.12 105 GLU A C 1
ATOM 840 O O . GLU A 1 105 ? -5.905 -2.116 8.475 1.00 87.12 105 GLU A O 1
ATOM 845 N N . ASN A 1 106 ? -4.183 -0.709 8.784 1.00 88.25 106 ASN A N 1
ATOM 846 C CA . ASN A 1 106 ? -4.946 0.192 9.646 1.00 88.25 106 ASN A CA 1
ATOM 847 C C . ASN A 1 106 ? -6.114 0.842 8.891 1.00 88.25 106 ASN A C 1
ATOM 849 O O . ASN A 1 106 ? -7.186 0.989 9.460 1.00 88.25 106 ASN A O 1
ATOM 853 N N . SER A 1 107 ? -5.943 1.199 7.613 1.00 88.94 107 SER A N 1
ATOM 854 C CA . SER A 1 107 ? -7.052 1.785 6.853 1.00 88.94 107 SER A CA 1
ATOM 855 C C . SER A 1 107 ? -8.195 0.799 6.621 1.00 88.94 107 SER A C 1
ATOM 857 O O . SER A 1 107 ? -9.350 1.194 6.737 1.00 88.94 107 SER A O 1
ATOM 859 N N . ILE A 1 108 ? -7.891 -0.473 6.343 1.00 88.00 108 ILE A N 1
ATOM 860 C CA . ILE A 1 108 ? -8.904 -1.525 6.172 1.00 88.00 108 ILE A CA 1
ATOM 861 C C . ILE A 1 108 ? -9.614 -1.805 7.500 1.00 88.00 108 ILE A C 1
ATOM 863 O O . ILE A 1 108 ? -10.817 -2.038 7.523 1.00 88.00 108 ILE A O 1
ATOM 867 N N . GLU A 1 109 ? -8.896 -1.744 8.622 1.00 83.56 109 GLU A N 1
ATOM 868 C CA . GLU A 1 109 ? -9.513 -1.848 9.947 1.00 83.56 109 GLU A CA 1
ATOM 869 C C . GLU A 1 109 ? -10.468 -0.680 10.230 1.00 83.56 109 GLU A C 1
ATOM 871 O O . GLU A 1 109 ? -11.548 -0.892 10.781 1.00 83.56 109 GLU A O 1
ATOM 876 N N . ASP A 1 110 ? -10.090 0.538 9.835 1.00 86.19 110 ASP A N 1
ATOM 877 C CA . ASP A 1 110 ? -10.930 1.725 9.998 1.00 86.19 110 ASP A CA 1
ATOM 878 C C . ASP A 1 110 ? -12.171 1.681 9.084 1.00 86.19 110 ASP A C 1
ATOM 880 O O . ASP A 1 110 ? -13.244 2.144 9.478 1.00 86.19 110 ASP A O 1
ATOM 884 N N . ASN A 1 111 ? -12.049 1.115 7.877 1.00 85.88 111 ASN A N 1
ATOM 885 C CA . ASN A 1 111 ? -13.167 0.857 6.971 1.00 85.88 111 ASN A CA 1
ATOM 886 C C . ASN A 1 111 ? -12.958 -0.443 6.159 1.00 85.88 111 ASN A C 1
ATOM 888 O O . ASN A 1 111 ? -12.185 -0.440 5.193 1.00 85.88 111 ASN A O 1
ATOM 892 N N . PRO A 1 112 ? -13.707 -1.522 6.469 1.00 85.19 112 PRO A N 1
ATOM 893 C CA . PRO A 1 112 ? -13.595 -2.806 5.773 1.00 85.19 112 PRO A CA 1
ATOM 894 C C . PRO A 1 112 ? -13.865 -2.744 4.264 1.00 85.19 112 PRO A C 1
ATOM 896 O O . PRO A 1 112 ? -13.397 -3.602 3.523 1.00 85.19 112 PRO A O 1
ATOM 899 N N . GLU A 1 113 ? -14.580 -1.725 3.772 1.00 86.88 113 GLU A N 1
ATOM 900 C CA . GLU A 1 113 ? -14.805 -1.532 2.333 1.00 86.88 113 GLU A CA 1
ATOM 901 C C . GLU A 1 113 ? -13.488 -1.407 1.550 1.00 86.88 113 GLU A C 1
ATOM 903 O O . GLU A 1 113 ? -13.406 -1.825 0.394 1.00 86.88 113 GLU A O 1
ATOM 908 N N . TYR A 1 114 ? -12.433 -0.892 2.185 1.00 89.06 114 TYR A N 1
ATOM 909 C CA . TYR A 1 114 ? -11.129 -0.717 1.552 1.00 89.06 114 TYR A CA 1
ATOM 910 C C . TYR A 1 114 ? -10.437 -2.039 1.211 1.00 89.06 114 TYR A C 1
ATOM 912 O O . TYR A 1 114 ? -9.554 -2.055 0.356 1.00 89.06 114 TYR A O 1
ATOM 920 N N . GLU A 1 115 ? -10.860 -3.160 1.802 1.00 87.00 115 GLU A N 1
ATOM 921 C CA . GLU A 1 115 ? -10.410 -4.484 1.370 1.00 87.00 115 GLU A CA 1
ATOM 922 C C . GLU A 1 115 ? -10.831 -4.765 -0.081 1.00 87.00 115 GLU A C 1
ATOM 924 O O . GLU A 1 115 ? -10.031 -5.257 -0.876 1.00 87.00 115 GLU A O 1
ATOM 929 N N . ASN A 1 116 ? -12.048 -4.369 -0.472 1.00 88.25 116 ASN A N 1
ATOM 930 C CA . ASN A 1 116 ? -12.513 -4.516 -1.853 1.00 88.25 116 ASN A CA 1
ATOM 931 C C . ASN A 1 116 ? -11.695 -3.649 -2.811 1.00 88.25 116 ASN A C 1
ATOM 933 O O . ASN A 1 116 ? -11.366 -4.092 -3.909 1.00 88.25 116 ASN A O 1
ATOM 937 N N . TYR A 1 117 ? -11.327 -2.439 -2.385 1.00 89.50 117 TYR A N 1
ATOM 938 C CA . TYR A 1 117 ? -10.482 -1.548 -3.180 1.00 89.50 117 TYR A CA 1
ATOM 939 C C . TYR A 1 117 ? -9.072 -2.104 -3.355 1.00 89.50 117 TYR A C 1
ATOM 941 O O . TYR A 1 117 ? -8.502 -2.037 -4.444 1.00 89.50 117 TYR A O 1
ATOM 949 N N . LEU A 1 118 ? -8.512 -2.701 -2.302 1.00 88.00 118 LEU A N 1
ATOM 950 C CA . LEU A 1 118 ? -7.229 -3.378 -2.385 1.00 88.00 118 LEU A CA 1
ATOM 951 C C . LEU A 1 118 ? -7.287 -4.573 -3.337 1.00 88.00 118 LEU A C 1
ATOM 953 O O . LEU A 1 118 ? -6.427 -4.694 -4.203 1.00 88.00 118 LEU A O 1
ATOM 957 N N . ASN A 1 119 ? -8.306 -5.423 -3.215 1.00 86.81 119 ASN A N 1
ATOM 958 C CA . ASN A 1 119 ? -8.486 -6.576 -4.096 1.00 86.81 119 ASN A CA 1
ATOM 959 C C . ASN A 1 119 ? -8.652 -6.152 -5.559 1.00 86.81 119 ASN A C 1
ATOM 961 O O . ASN A 1 119 ? -8.040 -6.749 -6.439 1.00 86.81 119 ASN A O 1
ATOM 965 N N . GLU A 1 120 ? -9.410 -5.085 -5.817 1.00 86.19 120 GLU A N 1
ATOM 966 C CA . GLU A 1 120 ? -9.559 -4.520 -7.157 1.00 86.19 120 GLU A CA 1
ATOM 967 C C . GLU A 1 120 ? -8.224 -4.017 -7.719 1.00 86.19 120 GLU A C 1
ATOM 969 O O . GLU A 1 120 ? -7.900 -4.296 -8.873 1.00 86.19 120 GLU A O 1
ATOM 974 N N . LEU A 1 121 ? -7.435 -3.293 -6.914 1.00 84.56 121 LEU A N 1
ATOM 975 C CA . LEU A 1 121 ? -6.099 -2.864 -7.322 1.00 84.56 121 LEU A CA 1
ATOM 976 C C . LEU A 1 121 ? -5.244 -4.080 -7.671 1.00 84.56 121 LEU A C 1
ATOM 978 O O . LEU A 1 121 ? -4.673 -4.126 -8.747 1.00 84.56 121 LEU A O 1
ATOM 982 N N . LEU A 1 122 ? -5.180 -5.084 -6.802 1.00 82.94 122 LEU A N 1
ATOM 983 C CA . LEU A 1 122 ? -4.326 -6.256 -6.999 1.00 82.94 122 LEU A CA 1
ATOM 984 C C . LEU A 1 122 ? -4.722 -7.114 -8.202 1.00 82.94 122 LEU A C 1
ATOM 986 O O . LEU A 1 122 ? -3.841 -7.709 -8.818 1.00 82.94 122 LEU A O 1
ATOM 990 N N . ASP A 1 123 ? -6.013 -7.195 -8.523 1.00 83.06 123 ASP A N 1
ATOM 991 C CA . ASP A 1 123 ? -6.492 -7.958 -9.678 1.00 83.06 123 ASP A CA 1
ATOM 992 C C . ASP A 1 123 ? -6.175 -7.255 -11.005 1.00 83.06 123 ASP A C 1
ATOM 994 O O . ASP A 1 123 ? -5.782 -7.910 -11.969 1.00 83.06 123 ASP A O 1
ATOM 998 N N . LYS A 1 124 ? -6.279 -5.918 -11.022 1.00 79.31 124 LYS A N 1
ATOM 999 C CA . LYS A 1 124 ? -6.032 -5.069 -12.201 1.00 79.31 124 LYS A CA 1
ATOM 1000 C C . LYS A 1 124 ? -4.576 -4.666 -12.384 1.00 79.31 124 LYS A C 1
ATOM 1002 O O . LYS A 1 124 ? -4.174 -4.246 -13.471 1.00 79.31 124 LYS A O 1
ATOM 1007 N N . LEU A 1 125 ? -3.777 -4.714 -11.319 1.00 76.69 125 LEU A N 1
ATOM 1008 C CA . LEU A 1 125 ? -2.346 -4.509 -11.447 1.00 76.69 125 LEU A CA 1
ATOM 1009 C C . LEU A 1 125 ? -1.800 -5.605 -12.350 1.00 76.69 125 LEU A C 1
ATOM 1011 O O . LEU A 1 125 ? -2.175 -6.767 -12.174 1.00 76.69 125 LEU A O 1
ATOM 1015 N N . PRO A 1 126 ? -0.919 -5.262 -13.309 1.00 66.31 126 PRO A N 1
ATOM 1016 C CA . PRO A 1 126 ? -0.276 -6.272 -14.117 1.00 66.31 126 PRO A CA 1
ATOM 1017 C C . PRO A 1 126 ? 0.387 -7.237 -13.146 1.00 66.31 126 PRO A C 1
ATOM 1019 O O . PRO A 1 126 ? 1.336 -6.884 -12.437 1.00 66.31 126 PRO A O 1
ATOM 1022 N N . LYS A 1 127 ? -0.165 -8.452 -13.073 1.00 60.03 127 LYS A N 1
ATOM 1023 C CA . LYS A 1 127 ? 0.493 -9.558 -12.395 1.00 60.03 127 LYS A CA 1
ATOM 1024 C C . LYS A 1 127 ? 1.883 -9.569 -13.001 1.00 60.03 127 LYS A C 1
ATOM 1026 O O . LYS A 1 127 ? 2.014 -9.444 -14.220 1.00 60.03 127 LYS A O 1
ATOM 1031 N N . ILE A 1 128 ? 2.913 -9.636 -12.165 1.00 49.16 128 ILE A N 1
ATOM 1032 C CA . ILE A 1 128 ? 4.281 -9.843 -12.637 1.00 49.16 128 ILE A CA 1
ATOM 1033 C C . ILE A 1 128 ? 4.340 -11.281 -13.184 1.00 49.16 128 ILE A C 1
ATOM 1035 O O . ILE A 1 128 ? 4.976 -12.167 -12.631 1.00 49.16 128 ILE A O 1
ATOM 1039 N N . GLU A 1 129 ? 3.597 -11.553 -14.250 1.00 42.00 129 GLU A N 1
ATOM 1040 C CA . GLU A 1 129 ? 4.014 -12.465 -15.281 1.00 42.00 129 GLU A CA 1
ATOM 1041 C C . GLU A 1 129 ? 5.204 -11.755 -15.908 1.00 42.00 129 GLU A C 1
ATOM 1043 O O . GLU A 1 129 ? 5.106 -10.583 -16.280 1.00 42.00 129 GLU A O 1
ATOM 1048 N N . ASN A 1 130 ? 6.358 -12.416 -15.949 1.00 39.94 130 ASN A N 1
ATOM 1049 C CA . ASN A 1 130 ? 7.467 -11.957 -16.770 1.00 39.94 130 ASN A CA 1
ATOM 1050 C C . ASN A 1 130 ? 6.929 -11.797 -18.191 1.00 39.94 130 ASN A C 1
ATOM 1052 O O . ASN A 1 130 ? 6.856 -12.770 -18.941 1.00 39.94 130 ASN A O 1
ATOM 1056 N N . ASN A 1 131 ? 6.491 -10.589 -18.535 1.00 42.59 131 ASN A N 1
ATOM 1057 C CA . ASN A 1 131 ? 5.902 -10.311 -19.822 1.00 42.59 131 ASN A CA 1
ATOM 1058 C C . ASN A 1 131 ? 7.064 -10.191 -20.799 1.00 42.59 131 ASN A C 1
ATOM 1060 O O . ASN A 1 131 ? 7.546 -9.109 -21.129 1.00 42.59 131 ASN A O 1
ATOM 1064 N N . ILE A 1 132 ? 7.562 -11.354 -21.215 1.00 45.91 132 ILE A N 1
ATOM 1065 C CA . ILE A 1 132 ? 8.448 -11.528 -22.354 1.00 45.91 132 ILE A CA 1
ATOM 1066 C C . ILE A 1 132 ? 7.579 -11.336 -23.606 1.00 45.91 132 ILE A C 1
ATOM 1068 O O . ILE A 1 132 ? 7.407 -12.225 -24.433 1.00 45.91 132 ILE A O 1
ATOM 1072 N N . SER A 1 133 ? 6.960 -10.169 -23.742 1.00 48.00 133 SER A N 1
ATOM 1073 C CA . SER A 1 133 ? 6.334 -9.753 -24.987 1.00 48.00 133 SER A CA 1
ATOM 1074 C C . SER A 1 133 ? 7.391 -8.998 -25.783 1.00 48.00 133 SER A C 1
ATOM 1076 O O . SER A 1 133 ? 7.880 -7.966 -25.324 1.00 48.00 133 SER A O 1
ATOM 1078 N N . ASN A 1 134 ? 7.728 -9.524 -26.964 1.00 49.66 134 ASN A N 1
ATOM 1079 C CA . ASN A 1 134 ? 8.712 -9.038 -27.952 1.00 49.66 134 ASN A CA 1
ATOM 1080 C C . ASN A 1 134 ? 10.124 -9.645 -27.913 1.00 49.66 134 ASN A C 1
ATOM 1082 O O . ASN A 1 134 ? 10.954 -9.263 -28.739 1.00 49.66 134 ASN A O 1
ATOM 1086 N N . SER A 1 135 ? 10.419 -10.628 -27.061 1.00 51.31 135 SER A N 1
ATOM 1087 C CA . SER A 1 135 ? 11.661 -11.401 -27.211 1.00 51.31 135 SER A CA 1
ATOM 1088 C C . SER A 1 135 ? 11.390 -12.668 -28.017 1.00 51.31 135 SER A C 1
ATOM 1090 O O . SER A 1 135 ? 10.637 -13.534 -27.587 1.00 51.31 135 SER A O 1
ATOM 1092 N N . LYS A 1 136 ? 12.009 -12.789 -29.197 1.00 57.84 136 LYS A N 1
ATOM 1093 C CA . LYS A 1 136 ? 11.831 -13.966 -30.063 1.00 57.84 136 LYS A CA 1
ATOM 1094 C C . LYS A 1 136 ? 12.426 -15.248 -29.472 1.00 57.84 136 LYS A C 1
ATOM 1096 O O . LYS A 1 136 ? 11.961 -16.317 -29.838 1.00 57.84 136 LYS A O 1
ATOM 1101 N N . ASN A 1 137 ? 13.415 -15.157 -28.573 1.00 56.28 137 ASN A N 1
ATOM 1102 C CA . ASN A 1 137 ? 14.061 -16.325 -27.966 1.00 56.28 137 ASN A CA 1
ATOM 1103 C C . ASN A 1 137 ? 14.540 -16.023 -26.534 1.00 56.28 137 ASN A C 1
ATOM 1105 O O . ASN A 1 137 ? 15.526 -15.308 -26.340 1.00 56.28 137 ASN A O 1
ATOM 1109 N N . VAL A 1 138 ? 13.848 -16.564 -25.527 1.00 55.81 138 VAL A N 1
ATOM 1110 C CA . VAL A 1 138 ? 14.262 -16.492 -24.116 1.00 55.81 138 VAL A CA 1
ATOM 1111 C C . VAL A 1 138 ? 14.295 -17.890 -23.536 1.00 55.81 138 VAL A C 1
ATOM 1113 O O . VAL A 1 138 ? 13.349 -18.658 -23.685 1.00 55.81 138 VAL A O 1
ATOM 1116 N N . ILE A 1 139 ? 15.396 -18.208 -22.864 1.00 60.62 139 ILE A N 1
ATOM 1117 C CA . ILE A 1 139 ? 15.583 -19.475 -22.171 1.00 60.62 139 ILE A CA 1
ATOM 1118 C C . ILE A 1 139 ? 15.701 -19.152 -20.689 1.00 60.62 139 ILE A C 1
ATOM 1120 O O . ILE A 1 139 ? 16.636 -18.486 -20.259 1.00 60.62 139 ILE A O 1
ATOM 1124 N N . THR A 1 140 ? 14.705 -19.583 -19.921 1.00 58.38 140 THR A N 1
ATOM 1125 C CA . THR A 1 140 ? 14.578 -19.294 -18.485 1.00 58.38 140 THR A CA 1
ATOM 1126 C C . THR A 1 140 ? 15.119 -20.425 -17.603 1.00 58.38 140 THR A C 1
ATOM 1128 O O . THR A 1 140 ? 14.892 -20.423 -16.397 1.00 58.38 140 THR A O 1
ATOM 1131 N N . GLY A 1 141 ? 15.799 -21.413 -18.194 1.00 64.06 141 GLY A N 1
ATOM 1132 C CA . GLY A 1 141 ? 16.365 -22.575 -17.506 1.00 64.06 141 GLY A CA 1
ATOM 1133 C C . GLY A 1 141 ? 17.850 -22.781 -17.814 1.00 64.06 141 GLY A C 1
ATOM 1134 O O . GLY A 1 141 ? 18.412 -22.114 -18.680 1.00 64.06 141 GLY A O 1
ATOM 1135 N N . ASN A 1 142 ? 18.485 -23.728 -17.115 1.00 67.12 142 ASN A N 1
ATOM 1136 C CA . ASN A 1 142 ? 19.880 -24.088 -17.373 1.00 67.12 142 ASN A CA 1
ATOM 1137 C C . ASN A 1 142 ? 20.042 -24.729 -18.755 1.00 67.12 142 ASN A C 1
ATOM 1139 O O . ASN A 1 142 ? 19.324 -25.663 -19.110 1.00 67.12 142 ASN A O 1
ATOM 1143 N N . VAL A 1 143 ? 21.057 -24.277 -19.489 1.00 61.50 143 VAL A N 1
ATOM 1144 C CA . VAL A 1 143 ? 21.485 -24.871 -20.756 1.00 61.50 143 VAL A CA 1
ATOM 1145 C C . VAL A 1 143 ? 22.808 -25.586 -20.534 1.00 61.50 143 VAL A C 1
ATOM 1147 O O . VAL A 1 143 ? 23.760 -24.994 -20.033 1.00 61.50 143 VAL A O 1
ATOM 1150 N N . ASN A 1 144 ? 22.879 -26.854 -20.930 1.00 71.12 144 ASN A N 1
ATOM 1151 C CA . ASN A 1 144 ? 24.117 -27.623 -20.949 1.00 71.12 144 ASN A CA 1
ATOM 1152 C C . ASN A 1 144 ? 24.429 -28.022 -22.394 1.00 71.12 144 ASN A C 1
ATOM 1154 O O . ASN A 1 144 ? 23.729 -28.854 -22.965 1.00 71.12 144 ASN A O 1
ATOM 1158 N N . THR A 1 145 ? 25.462 -27.424 -22.989 1.00 66.62 145 THR A N 1
ATOM 1159 C CA . THR A 1 145 ? 25.851 -27.706 -24.380 1.00 66.62 145 THR A CA 1
ATOM 1160 C C . THR A 1 145 ? 26.822 -28.869 -24.535 1.00 66.62 145 THR A C 1
ATOM 1162 O O . THR A 1 145 ? 27.191 -29.192 -25.663 1.00 66.62 145 THR A O 1
ATOM 1165 N N . GLY A 1 146 ? 27.278 -29.488 -23.439 1.00 60.16 146 GLY A N 1
ATOM 1166 C CA . GLY A 1 146 ? 28.207 -30.621 -23.490 1.00 60.16 146 GLY A CA 1
ATOM 1167 C C . GLY A 1 146 ? 29.532 -30.341 -24.219 1.00 60.16 146 GLY A C 1
ATOM 1168 O O . GLY A 1 146 ? 30.184 -31.289 -24.646 1.00 60.16 146 GLY A O 1
ATOM 1169 N N . GLY A 1 147 ? 29.923 -29.067 -24.380 1.00 63.91 147 GLY A N 1
ATOM 1170 C CA . GLY A 1 147 ? 31.142 -28.646 -25.088 1.00 63.91 147 GLY A CA 1
ATOM 1171 C C . GLY A 1 147 ? 30.935 -28.069 -26.498 1.00 63.91 147 GLY A C 1
ATOM 1172 O O . GLY A 1 147 ? 31.920 -27.820 -27.186 1.00 63.91 147 GLY A O 1
ATOM 1173 N N . GLY A 1 148 ? 29.689 -27.856 -26.942 1.00 66.00 148 GLY A N 1
ATOM 1174 C CA . GLY A 1 148 ? 29.366 -27.190 -28.215 1.00 66.00 148 GLY A CA 1
ATOM 1175 C C . GLY A 1 148 ? 28.971 -25.709 -28.083 1.00 66.00 148 GLY A C 1
ATOM 1176 O O . GLY A 1 148 ? 28.664 -25.229 -26.989 1.00 66.00 148 GLY A O 1
ATOM 1177 N N . ASN A 1 149 ? 28.925 -24.997 -29.217 1.00 68.31 149 ASN A N 1
ATOM 1178 C CA . ASN A 1 149 ? 28.491 -23.597 -29.276 1.00 68.31 149 ASN A CA 1
ATOM 1179 C C . ASN A 1 149 ? 26.985 -23.462 -29.023 1.00 68.31 149 ASN A C 1
ATOM 1181 O O . ASN A 1 149 ? 26.171 -24.112 -29.680 1.00 68.31 149 ASN A O 1
ATOM 1185 N N . PHE A 1 150 ? 26.621 -22.558 -28.115 1.00 64.50 150 PHE A N 1
ATOM 1186 C CA . PHE A 1 150 ? 25.240 -22.163 -27.877 1.00 64.50 150 PHE A CA 1
ATOM 1187 C C . PHE A 1 150 ? 24.901 -20.896 -28.666 1.00 64.50 150 PHE A C 1
ATOM 1189 O O . PHE A 1 150 ? 25.569 -19.875 -28.507 1.00 64.50 150 PHE A O 1
ATOM 1196 N N . ILE A 1 151 ? 23.858 -20.946 -29.498 1.00 61.81 151 ILE A N 1
ATOM 1197 C CA . ILE A 1 151 ? 23.368 -19.785 -30.250 1.00 61.81 151 ILE A CA 1
ATOM 1198 C C . ILE A 1 151 ? 21.927 -19.528 -29.822 1.00 61.81 151 ILE A C 1
ATOM 1200 O O . ILE A 1 151 ? 21.056 -20.363 -30.061 1.00 61.81 151 ILE A O 1
ATOM 1204 N N . ASN A 1 152 ? 21.682 -18.377 -29.195 1.00 62.53 152 ASN A N 1
ATOM 1205 C CA . ASN A 1 152 ? 20.337 -17.944 -28.829 1.00 62.53 152 ASN A CA 1
ATOM 1206 C C . ASN A 1 152 ? 19.908 -16.745 -29.690 1.00 62.53 152 ASN A C 1
ATOM 1208 O O . ASN A 1 152 ? 20.494 -15.666 -29.604 1.00 62.53 152 ASN A O 1
ATOM 1212 N N . GLY A 1 153 ? 18.872 -16.933 -30.511 1.00 64.38 153 GLY A N 1
ATOM 1213 C CA . GLY A 1 153 ? 18.347 -15.910 -31.418 1.00 64.38 153 GLY A CA 1
ATOM 1214 C C . GLY A 1 153 ? 19.240 -15.601 -32.618 1.00 64.38 153 GLY A C 1
ATOM 1215 O O . GLY A 1 153 ? 19.832 -16.508 -33.198 1.00 64.38 153 GLY A O 1
ATOM 1216 N N . ASP A 1 154 ? 19.307 -14.325 -33.006 1.00 63.56 154 ASP A N 1
ATOM 1217 C CA . ASP A 1 154 ? 19.916 -13.841 -34.258 1.00 63.56 154 ASP A CA 1
ATOM 1218 C C . ASP A 1 154 ? 21.461 -13.804 -34.207 1.00 63.56 154 ASP A C 1
ATOM 1220 O O . ASP A 1 154 ? 22.094 -12.832 -34.611 1.00 63.56 154 ASP A O 1
ATOM 1224 N N . GLY A 1 155 ? 22.090 -14.867 -33.695 1.00 58.16 155 GLY A N 1
ATOM 1225 C CA . GLY A 1 155 ? 23.546 -15.032 -33.724 1.00 58.16 155 GLY A CA 1
ATOM 1226 C C . GLY A 1 155 ? 24.303 -14.522 -32.496 1.00 58.16 155 GLY A C 1
ATOM 1227 O O . GLY A 1 155 ? 25.521 -14.377 -32.570 1.00 58.16 155 GLY A O 1
ATOM 1228 N N . ASN A 1 156 ? 23.638 -14.292 -31.359 1.00 52.81 156 ASN A N 1
ATOM 1229 C CA . ASN A 1 156 ? 24.343 -13.989 -30.111 1.00 52.81 156 ASN A CA 1
ATOM 1230 C C . ASN A 1 156 ? 25.063 -15.245 -29.606 1.00 52.81 156 ASN A C 1
ATOM 1232 O O . ASN A 1 156 ? 24.451 -16.156 -29.044 1.00 52.81 156 ASN A O 1
ATOM 1236 N N . GLN A 1 157 ? 26.371 -15.282 -29.850 1.00 56.06 157 GLN A N 1
ATOM 1237 C CA . GLN A 1 157 ? 27.279 -16.290 -29.326 1.00 56.06 157 GLN A CA 1
ATOM 1238 C C . GLN A 1 157 ? 27.842 -15.789 -27.999 1.00 56.06 157 GLN A C 1
ATOM 1240 O O . GLN A 1 157 ? 28.410 -14.701 -27.935 1.00 56.06 157 GLN A O 1
ATOM 1245 N N . MET A 1 158 ? 27.684 -16.578 -26.939 1.00 50.81 158 MET A N 1
ATOM 1246 C CA . MET A 1 158 ? 28.496 -16.407 -25.737 1.00 50.81 158 MET A CA 1
ATOM 1247 C C . MET A 1 158 ? 29.701 -17.337 -25.869 1.00 50.81 158 MET A C 1
ATOM 1249 O O . MET A 1 158 ? 29.518 -18.545 -26.030 1.00 50.81 158 MET A O 1
ATOM 1253 N N . SER A 1 159 ? 30.898 -16.745 -25.890 1.00 53.75 159 SER A N 1
ATOM 1254 C CA . SER A 1 159 ? 32.194 -17.437 -25.883 1.00 53.75 159 SER A CA 1
ATOM 1255 C C . SER A 1 159 ? 32.542 -17.969 -24.503 1.00 53.75 159 SER A C 1
ATOM 1257 O O . SER A 1 159 ? 32.356 -17.177 -23.549 1.00 53.75 159 SER A O 1
#